Protein AF-A0A6B3HM63-F1 (afdb_monomer_lite)

Structure (mmCIF, N/CA/C/O backbone):
data_AF-A0A6B3HM63-F1
#
_entry.id   AF-A0A6B3HM63-F1
#
loop_
_atom_site.group_PDB
_atom_site.id
_atom_site.type_symbol
_atom_site.label_atom_id
_atom_site.label_alt_id
_atom_site.label_comp_id
_atom_site.label_asym_id
_atom_site.label_entity_id
_atom_site.label_seq_id
_atom_site.pdbx_PDB_ins_code
_atom_site.Cartn_x
_atom_site.Cartn_y
_atom_site.Cartn_z
_atom_site.occupancy
_atom_site.B_iso_or_equiv
_atom_site.auth_seq_id
_atom_site.auth_comp_id
_atom_site.auth_asym_id
_atom_site.auth_atom_id
_atom_site.pdbx_PDB_model_num
ATOM 1 N N . GLN A 1 1 ? 14.068 -22.064 -0.716 1.00 39.59 1 GLN A N 1
ATOM 2 C CA . GLN A 1 1 ? 13.743 -22.495 0.661 1.00 39.59 1 GLN A CA 1
ATOM 3 C C . GLN A 1 1 ? 14.134 -21.407 1.674 1.00 39.59 1 GLN A C 1
ATOM 5 O O . GLN A 1 1 ? 14.732 -21.708 2.690 1.00 39.59 1 GLN A O 1
ATOM 10 N N . GLN A 1 2 ? 13.803 -20.140 1.384 1.00 35.75 2 GLN A N 1
ATOM 11 C CA . GLN A 1 2 ? 14.157 -18.972 2.215 1.00 35.75 2 GLN A CA 1
ATOM 12 C C . GLN A 1 2 ? 13.043 -17.903 2.245 1.00 35.75 2 GLN A C 1
ATOM 14 O O . GLN A 1 2 ? 13.233 -16.821 2.776 1.00 35.75 2 GLN A O 1
ATOM 19 N N . VAL A 1 3 ? 11.858 -18.203 1.694 1.00 39.75 3 VAL A N 1
ATOM 20 C CA . VAL A 1 3 ? 10.723 -17.256 1.616 1.00 39.75 3 VAL A CA 1
ATOM 21 C C . VAL A 1 3 ? 9.873 -17.268 2.904 1.00 39.75 3 VAL A C 1
ATOM 23 O O . VAL A 1 3 ? 8.946 -16.485 3.042 1.00 39.75 3 VAL A O 1
ATOM 26 N N . ALA A 1 4 ? 10.190 -18.129 3.877 1.00 38.06 4 ALA A N 1
ATOM 27 C CA . ALA A 1 4 ? 9.347 -18.361 5.054 1.00 38.06 4 ALA A CA 1
ATOM 28 C C . ALA A 1 4 ? 9.863 -17.741 6.371 1.00 38.06 4 ALA A C 1
ATOM 30 O O . ALA A 1 4 ? 9.214 -17.911 7.395 1.00 38.06 4 ALA A O 1
ATOM 31 N N . GLU A 1 5 ? 11.005 -17.043 6.388 1.00 35.56 5 GLU A N 1
ATOM 32 C CA . GL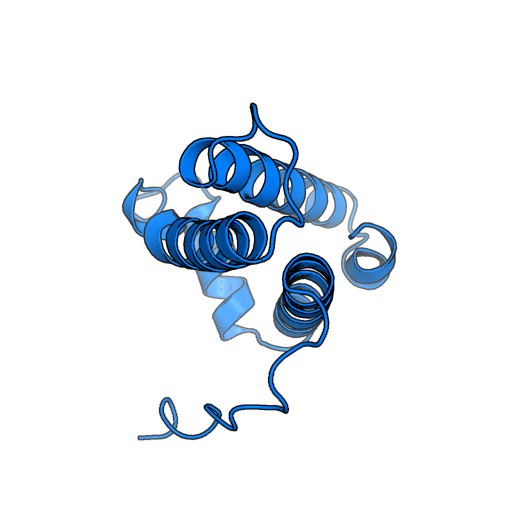U A 1 5 ? 11.704 -16.732 7.654 1.00 35.56 5 GLU A CA 1
ATOM 33 C C . GLU A 1 5 ? 11.621 -15.279 8.154 1.00 35.56 5 GLU A C 1
ATOM 35 O O . GLU A 1 5 ? 12.317 -14.932 9.100 1.00 35.56 5 GLU A O 1
ATOM 40 N N . HIS A 1 6 ? 10.738 -14.430 7.617 1.00 40.91 6 HIS A N 1
ATOM 41 C CA . HIS A 1 6 ? 10.532 -13.070 8.157 1.00 40.91 6 HIS A CA 1
ATOM 42 C C . HIS A 1 6 ? 9.110 -12.787 8.662 1.00 40.91 6 HIS A C 1
ATOM 44 O O . HIS A 1 6 ? 8.671 -11.643 8.701 1.00 40.91 6 HIS A O 1
ATOM 50 N N . THR A 1 7 ? 8.393 -13.801 9.149 1.00 39.56 7 THR A N 1
ATOM 51 C CA . THR A 1 7 ? 7.223 -13.578 10.018 1.00 39.56 7 THR A CA 1
ATOM 52 C C . THR A 1 7 ? 7.658 -13.509 11.482 1.00 39.56 7 THR A C 1
ATOM 54 O O . THR A 1 7 ? 7.199 -14.286 12.318 1.00 39.56 7 THR A O 1
ATOM 57 N N . ALA A 1 8 ? 8.576 -12.602 11.818 1.00 42.88 8 ALA A N 1
ATOM 58 C CA . ALA A 1 8 ? 8.692 -12.175 13.205 1.00 42.88 8 ALA A CA 1
ATOM 59 C C . ALA A 1 8 ? 7.478 -11.279 13.473 1.00 42.88 8 ALA A C 1
ATOM 61 O O . ALA A 1 8 ? 7.445 -10.130 13.040 1.00 42.88 8 ALA A O 1
ATOM 62 N N . SER A 1 9 ? 6.444 -11.830 14.116 1.00 54.16 9 SER A N 1
ATOM 63 C CA . SER A 1 9 ? 5.329 -11.028 14.616 1.00 54.16 9 SER A CA 1
ATOM 64 C C . SER A 1 9 ? 5.910 -10.033 15.614 1.00 54.16 9 SER A C 1
ATOM 66 O O . SER A 1 9 ? 6.261 -10.408 16.734 1.00 54.16 9 SER A O 1
ATOM 68 N N . GLY A 1 10 ? 6.062 -8.781 15.184 1.00 62.03 10 GLY A N 1
ATOM 69 C CA . GLY A 1 10 ? 6.382 -7.675 16.073 1.00 62.03 10 GLY A CA 1
ATOM 70 C C . GLY A 1 10 ? 5.334 -7.545 17.185 1.00 62.03 10 GLY A C 1
ATOM 71 O O . GLY A 1 10 ? 4.303 -8.232 17.161 1.00 62.03 10 GLY A O 1
ATOM 72 N N . PRO A 1 11 ? 5.584 -6.686 18.186 1.00 68.88 11 PRO A N 1
ATOM 73 C CA . PRO A 1 11 ? 4.569 -6.370 19.182 1.00 68.88 11 PRO A CA 1
ATOM 74 C C . PRO A 1 11 ? 3.268 -5.957 18.483 1.00 68.88 11 PRO A C 1
ATOM 76 O O . PRO A 1 11 ? 3.304 -5.265 17.466 1.00 68.88 11 PRO A O 1
ATOM 79 N N . VAL A 1 12 ? 2.129 -6.409 19.022 1.00 69.69 12 VAL A N 1
ATOM 80 C CA . VAL A 1 12 ? 0.810 -6.000 18.519 1.00 69.69 12 VAL A CA 1
ATOM 81 C C . VAL A 1 12 ? 0.782 -4.471 18.503 1.00 69.69 12 VAL A C 1
ATOM 83 O O . VAL A 1 12 ? 1.118 -3.862 19.526 1.00 69.69 12 VAL A O 1
ATOM 86 N N . PRO A 1 13 ? 0.447 -3.845 17.364 1.00 78.50 13 PRO A N 1
ATOM 87 C CA . PRO A 1 13 ? 0.467 -2.400 17.268 1.00 78.50 13 PRO A CA 1
ATOM 88 C C . PRO A 1 13 ? -0.516 -1.801 18.270 1.00 78.50 13 PRO A C 1
ATOM 90 O O . PRO A 1 13 ? -1.610 -2.322 18.480 1.00 78.50 13 PRO A O 1
ATOM 93 N N . GLN A 1 14 ? -0.121 -0.687 18.885 1.00 87.06 14 GLN A N 1
ATOM 94 C CA . GLN A 1 14 ? -1.008 0.051 19.783 1.00 87.06 14 GLN A CA 1
ATOM 95 C C . GLN A 1 14 ? -2.196 0.665 19.022 1.00 87.06 14 GLN A C 1
ATOM 97 O O . GLN A 1 14 ? -3.280 0.770 19.587 1.00 87.06 14 GLN A O 1
ATOM 102 N N . PHE A 1 15 ? -1.980 1.044 17.757 1.00 95.31 15 PHE A N 1
ATOM 103 C CA . PHE A 1 15 ? -2.990 1.582 16.847 1.00 95.31 15 PHE A CA 1
ATOM 104 C C . PHE A 1 15 ? -2.830 0.945 15.466 1.00 95.31 15 PHE A C 1
ATOM 106 O O . PHE A 1 15 ? -1.731 0.945 14.899 1.00 95.31 15 PHE A O 1
ATOM 113 N N . TRP A 1 16 ? -3.911 0.420 14.903 1.00 97.25 16 TRP A N 1
ATOM 114 C CA . TRP A 1 16 ? -3.916 -0.218 13.586 1.00 97.25 16 TRP A CA 1
ATOM 115 C C . TRP A 1 16 ? -3.640 0.770 12.456 1.00 97.25 16 TRP A C 1
ATOM 117 O O . TRP A 1 16 ? -2.940 0.427 11.504 1.00 97.25 16 TRP A O 1
ATOM 127 N N . LEU A 1 17 ? -4.116 2.011 12.569 1.00 96.88 17 LEU A N 1
ATOM 128 C CA . LEU A 1 17 ? -3.790 3.062 11.605 1.00 96.88 17 LEU A CA 1
ATOM 129 C C . LEU A 1 17 ? -2.304 3.430 11.634 1.00 96.88 17 LEU A C 1
ATOM 131 O O . LEU A 1 17 ? -1.726 3.676 10.579 1.00 96.88 17 LEU A O 1
ATOM 135 N N . GLN A 1 18 ? -1.662 3.398 12.806 1.00 96.19 18 GLN A N 1
ATOM 136 C CA . GLN A 1 18 ? -0.210 3.572 12.879 1.00 96.19 18 GLN A CA 1
ATOM 137 C C . GLN A 1 18 ? 0.516 2.390 12.229 1.00 96.19 18 GLN A C 1
ATOM 139 O O . GLN A 1 18 ? 1.456 2.599 11.470 1.00 96.19 18 GLN A O 1
ATOM 144 N N . ALA A 1 19 ? 0.037 1.159 12.434 1.00 95.25 19 ALA A N 1
ATOM 145 C CA . ALA A 1 19 ? 0.598 -0.009 11.758 1.00 95.25 19 ALA A CA 1
ATOM 146 C C . ALA A 1 19 ? 0.509 0.107 10.228 1.00 95.25 19 ALA A C 1
ATOM 148 O O . ALA A 1 19 ? 1.433 -0.299 9.531 1.00 95.25 19 ALA A O 1
ATOM 149 N N . LEU A 1 20 ? -0.574 0.683 9.695 1.00 95.94 20 LEU A N 1
ATOM 150 C CA . LEU A 1 20 ? -0.713 0.929 8.259 1.00 95.94 20 LEU A CA 1
ATOM 151 C C . LEU A 1 20 ? 0.342 1.918 7.733 1.00 95.94 20 LEU A C 1
ATOM 153 O O . LEU A 1 20 ? 0.893 1.694 6.654 1.00 95.94 20 LEU A O 1
ATOM 157 N N . ILE A 1 21 ? 0.639 2.973 8.497 1.00 95.06 21 ILE A N 1
ATOM 158 C CA . ILE A 1 21 ? 1.717 3.931 8.195 1.00 95.06 21 ILE A CA 1
ATOM 159 C C . ILE A 1 21 ? 3.077 3.221 8.234 1.00 95.06 21 ILE A C 1
ATOM 161 O O . ILE A 1 21 ? 3.873 3.330 7.305 1.00 95.06 21 ILE A O 1
ATOM 165 N N . ASP A 1 22 ? 3.337 2.417 9.260 1.00 94.25 22 ASP A N 1
ATOM 166 C CA . ASP A 1 22 ? 4.607 1.697 9.384 1.00 94.25 22 ASP A CA 1
ATOM 167 C C . ASP A 1 22 ? 4.796 0.685 8.235 1.00 94.25 22 ASP A C 1
ATOM 169 O O . ASP A 1 22 ? 5.892 0.551 7.683 1.00 94.25 22 ASP A O 1
ATOM 173 N N . ILE A 1 23 ? 3.716 0.013 7.816 1.00 93.44 23 ILE A N 1
ATOM 174 C CA . ILE A 1 23 ? 3.704 -0.880 6.650 1.00 93.44 23 ILE A CA 1
ATOM 175 C C . ILE A 1 23 ? 4.022 -0.108 5.365 1.00 93.44 23 ILE A C 1
ATOM 177 O O . ILE A 1 23 ? 4.780 -0.622 4.541 1.00 93.44 23 ILE A O 1
ATOM 181 N N . SER A 1 24 ? 3.495 1.107 5.173 1.00 93.69 24 SER A N 1
ATOM 182 C CA . SER A 1 24 ? 3.776 1.900 3.966 1.00 93.69 24 SER A CA 1
ATOM 183 C C . SER A 1 24 ? 5.253 2.310 3.892 1.00 93.69 24 SER A C 1
ATOM 185 O O . SER A 1 24 ? 5.874 2.196 2.828 1.00 93.69 24 SER A O 1
ATOM 187 N N . HIS A 1 25 ? 5.857 2.690 5.022 1.00 94.12 25 HIS A N 1
ATOM 188 C CA . HIS A 1 25 ? 7.289 2.979 5.110 1.00 94.12 25 HIS A CA 1
ATOM 189 C C . HIS A 1 25 ? 8.136 1.729 4.870 1.00 94.12 25 HIS A C 1
ATOM 191 O O . HIS A 1 25 ? 9.082 1.772 4.081 1.00 94.12 25 HIS A O 1
ATOM 197 N N . HIS A 1 26 ? 7.777 0.596 5.476 1.00 93.06 26 HIS A N 1
ATOM 198 C CA . HIS A 1 26 ? 8.503 -0.658 5.275 1.00 93.06 26 HIS A CA 1
ATOM 199 C C . HIS A 1 26 ? 8.427 -1.137 3.820 1.00 93.06 26 HIS A C 1
ATOM 201 O O . HIS A 1 26 ? 9.436 -1.526 3.232 1.00 93.06 26 HIS A O 1
ATOM 207 N N . TYR A 1 27 ? 7.250 -1.043 3.203 1.00 93.19 27 TYR A N 1
ATOM 208 C CA . TYR A 1 27 ? 7.056 -1.361 1.791 1.00 93.19 27 TYR A CA 1
ATOM 209 C C . TYR A 1 27 ? 7.885 -0.441 0.881 1.00 93.19 27 TYR A C 1
ATOM 211 O O . TYR A 1 27 ? 8.490 -0.897 -0.091 1.00 93.19 27 TYR A O 1
ATOM 219 N N . THR A 1 28 ? 7.987 0.841 1.238 1.00 93.56 28 THR A N 1
ATOM 220 C CA . THR A 1 28 ? 8.825 1.822 0.536 1.00 93.56 28 THR A CA 1
ATOM 221 C C . THR A 1 28 ? 10.309 1.491 0.641 1.00 93.56 28 THR A C 1
ATOM 223 O O . THR A 1 28 ? 10.993 1.475 -0.381 1.00 93.56 28 THR A O 1
ATOM 226 N N . ALA A 1 29 ? 10.807 1.164 1.835 1.00 92.38 29 ALA A N 1
ATOM 227 C CA . ALA A 1 29 ? 12.180 0.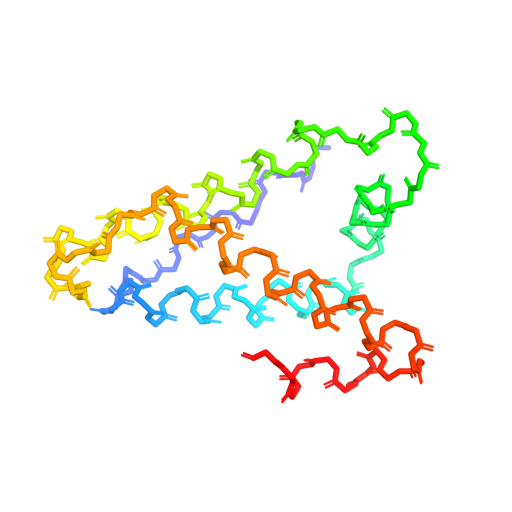688 2.013 1.00 92.38 29 ALA A CA 1
ATOM 228 C C . ALA A 1 29 ? 12.441 -0.565 1.157 1.00 92.38 29 ALA A C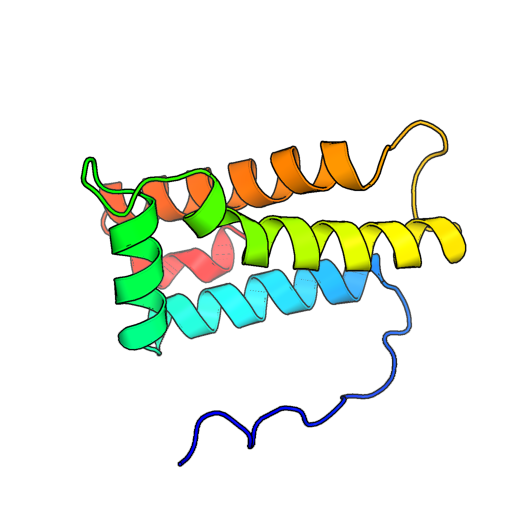 1
ATOM 230 O O . ALA A 1 29 ? 13.418 -0.616 0.408 1.00 92.38 29 ALA A O 1
ATOM 231 N N . GLY A 1 30 ? 11.498 -1.512 1.151 1.00 92.44 30 GLY A N 1
ATOM 232 C CA . GLY A 1 30 ? 11.539 -2.690 0.288 1.00 92.44 30 GLY A CA 1
ATOM 233 C C . GLY A 1 30 ? 11.647 -2.344 -1.201 1.00 92.44 30 GLY A C 1
ATOM 234 O O . GLY A 1 30 ? 12.475 -2.911 -1.903 1.00 92.44 30 GLY A O 1
ATOM 235 N N . LEU A 1 31 ? 10.885 -1.376 -1.716 1.00 90.88 31 LEU A N 1
ATOM 236 C CA . LEU A 1 31 ? 11.011 -0.943 -3.117 1.00 90.88 31 LEU A CA 1
ATOM 237 C C . LEU A 1 31 ? 12.403 -0.380 -3.454 1.00 90.88 31 LEU A C 1
ATOM 239 O O . LEU A 1 31 ? 12.902 -0.541 -4.582 1.00 90.88 31 LEU A O 1
ATOM 243 N N . LEU A 1 32 ? 13.039 0.291 -2.492 1.00 88.50 32 LEU A N 1
ATOM 244 C CA . LEU A 1 32 ? 14.369 0.872 -2.656 1.00 88.50 32 LEU A CA 1
ATOM 245 C C . LEU A 1 32 ? 15.473 -0.181 -2.603 1.00 88.50 32 LEU A C 1
ATOM 247 O O . LEU A 1 32 ? 16.409 -0.089 -3.402 1.00 88.50 32 LEU A O 1
ATOM 251 N N . GLU A 1 33 ? 15.326 -1.197 -1.759 1.00 92.19 33 GLU A N 1
ATOM 252 C CA . GLU A 1 33 ? 16.385 -2.151 -1.416 1.00 92.19 33 GLU A CA 1
ATOM 253 C C . GLU A 1 33 ? 16.212 -3.520 -2.093 1.00 92.19 33 GLU A C 1
ATOM 255 O O . GLU A 1 33 ? 17.187 -4.080 -2.594 1.00 92.19 33 GLU A O 1
ATOM 260 N N . ASP A 1 34 ? 14.983 -4.028 -2.209 1.00 94.62 34 ASP A N 1
ATOM 261 C CA . ASP A 1 34 ? 14.678 -5.360 -2.739 1.00 94.62 34 ASP A CA 1
ATOM 262 C C . ASP A 1 34 ? 14.378 -5.333 -4.257 1.00 94.62 34 ASP A C 1
ATOM 264 O O . ASP A 1 34 ? 13.332 -4.838 -4.701 1.00 94.62 34 ASP A O 1
ATOM 268 N N . PRO A 1 35 ? 15.269 -5.885 -5.107 1.00 93.06 35 PRO A N 1
ATOM 269 C CA . PRO A 1 35 ? 15.035 -5.965 -6.545 1.00 93.06 35 PRO A CA 1
ATOM 270 C C . PRO A 1 35 ? 13.875 -6.893 -6.934 1.00 93.06 35 PRO A C 1
ATOM 272 O O . PRO A 1 35 ? 13.293 -6.682 -8.000 1.00 93.06 35 PRO A O 1
ATOM 275 N N . VAL A 1 36 ? 13.525 -7.894 -6.118 1.00 95.56 36 VAL A N 1
ATOM 276 C CA . VAL A 1 36 ? 12.411 -8.815 -6.397 1.00 95.56 36 VAL A CA 1
ATOM 277 C C . VAL A 1 36 ? 11.086 -8.090 -6.222 1.00 95.56 36 VAL A C 1
ATOM 279 O O . VAL A 1 36 ? 10.275 -8.089 -7.151 1.00 95.56 36 VAL A O 1
ATOM 282 N N . LEU A 1 37 ? 10.893 -7.407 -5.089 1.00 92.50 37 LEU A N 1
ATOM 283 C CA . LEU A 1 37 ? 9.714 -6.569 -4.868 1.00 92.50 37 LEU A CA 1
ATOM 284 C C . LEU A 1 37 ? 9.576 -5.507 -5.964 1.00 92.50 37 LEU A C 1
ATOM 286 O O . LEU A 1 37 ? 8.504 -5.333 -6.543 1.00 92.50 37 LEU A O 1
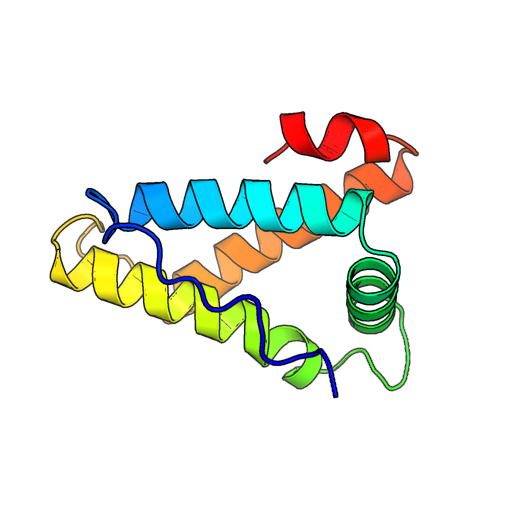ATOM 290 N N . ARG A 1 38 ? 10.681 -4.848 -6.323 1.00 91.06 38 ARG A N 1
ATOM 291 C CA . ARG A 1 38 ? 10.690 -3.848 -7.397 1.00 91.06 38 ARG A CA 1
ATOM 292 C C . ARG A 1 38 ? 10.270 -4.426 -8.747 1.00 91.06 38 ARG A C 1
ATOM 294 O O . ARG A 1 38 ? 9.512 -3.782 -9.471 1.00 91.06 38 ARG A O 1
ATOM 301 N N . ALA A 1 39 ? 10.752 -5.617 -9.099 1.00 92.56 39 ALA A N 1
ATOM 302 C CA . ALA A 1 39 ? 10.353 -6.294 -10.329 1.00 92.56 39 ALA A CA 1
ATOM 303 C C . ALA A 1 39 ? 8.865 -6.672 -10.303 1.00 92.56 39 ALA A C 1
ATOM 305 O O . ALA A 1 39 ? 8.168 -6.425 -11.283 1.00 92.56 39 ALA A O 1
ATOM 306 N N . ALA A 1 40 ? 8.361 -7.196 -9.181 1.00 92.12 40 ALA A N 1
ATOM 307 C CA . ALA A 1 40 ? 6.950 -7.550 -9.023 1.00 92.12 40 ALA A CA 1
ATOM 308 C C . ALA A 1 40 ? 6.025 -6.334 -9.203 1.00 92.12 40 ALA A C 1
ATOM 310 O O . ALA A 1 40 ? 5.069 -6.401 -9.974 1.00 92.12 40 ALA A O 1
ATOM 311 N N . VAL A 1 41 ? 6.357 -5.204 -8.571 1.00 91.50 41 VAL A N 1
ATOM 312 C CA . VAL A 1 41 ? 5.601 -3.948 -8.719 1.00 91.50 41 VAL A CA 1
ATOM 313 C C . VAL A 1 41 ? 5.677 -3.411 -10.144 1.00 91.50 41 VAL A C 1
ATOM 315 O O . VAL A 1 41 ? 4.684 -2.944 -10.693 1.00 91.50 41 VAL A O 1
ATOM 318 N N . ARG A 1 42 ? 6.834 -3.514 -10.800 1.00 90.88 42 ARG A N 1
ATOM 319 C CA . ARG A 1 42 ? 6.958 -3.090 -12.197 1.00 90.88 42 ARG A CA 1
ATOM 320 C C . ARG A 1 42 ? 6.081 -3.927 -13.136 1.00 90.88 42 ARG A C 1
ATOM 322 O O . ARG A 1 42 ? 5.414 -3.369 -14.002 1.00 90.88 42 ARG A O 1
ATOM 329 N N . LEU A 1 43 ? 6.025 -5.242 -12.922 1.00 93.06 43 LEU A N 1
ATOM 330 C CA . LEU A 1 43 ? 5.156 -6.147 -13.681 1.00 93.06 43 LEU A CA 1
ATOM 331 C C . LEU A 1 43 ? 3.663 -5.865 -13.457 1.00 93.06 43 LEU A C 1
ATOM 333 O O . LEU A 1 43 ? 2.869 -6.121 -14.359 1.00 93.06 43 LEU A O 1
ATOM 337 N N . SER A 1 44 ? 3.272 -5.337 -12.291 1.00 91.00 44 SER A N 1
ATOM 338 C CA . SER A 1 44 ? 1.870 -5.014 -12.001 1.00 91.00 44 SER A CA 1
ATOM 339 C C . SER A 1 44 ? 1.400 -3.686 -12.609 1.00 91.00 44 SER A C 1
ATOM 341 O O . SER A 1 44 ? 0.193 -3.496 -12.754 1.00 91.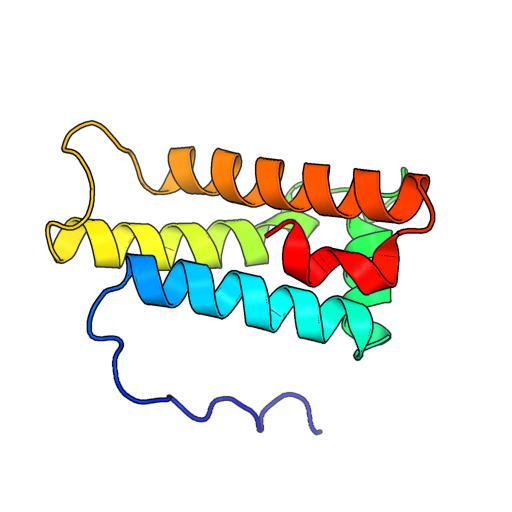00 44 SER A O 1
ATOM 343 N N . ILE A 1 45 ? 2.316 -2.769 -12.957 1.00 89.56 45 ILE A N 1
ATOM 344 C CA . ILE A 1 45 ? 1.978 -1.441 -13.510 1.00 89.56 45 ILE A CA 1
ATOM 345 C C . ILE A 1 45 ? 2.148 -1.338 -15.031 1.00 89.56 45 ILE A C 1
ATOM 347 O O . ILE A 1 45 ? 1.435 -0.562 -15.668 1.00 89.56 45 ILE A O 1
ATOM 351 N N . GLU A 1 46 ? 3.096 -2.070 -15.623 1.00 88.62 46 GLU A N 1
ATOM 352 C CA . GLU A 1 46 ? 3.382 -1.964 -17.056 1.00 88.62 46 GLU A CA 1
ATOM 353 C C . GLU A 1 46 ? 2.309 -2.688 -17.890 1.00 88.62 46 GLU A C 1
ATOM 355 O O . GLU A 1 46 ? 1.930 -3.812 -17.550 1.00 88.62 46 GLU A O 1
ATOM 360 N N . PRO A 1 47 ? 1.835 -2.095 -19.007 1.00 87.38 47 PRO A N 1
ATOM 361 C CA . PRO A 1 47 ? 0.909 -2.770 -19.908 1.00 87.38 47 PRO A CA 1
ATOM 362 C C . PRO A 1 47 ? 1.466 -4.120 -20.365 1.00 87.38 47 PRO A C 1
ATOM 364 O O . PRO A 1 47 ? 2.526 -4.194 -20.988 1.00 87.38 47 PRO A O 1
ATOM 367 N N . GLY A 1 48 ? 0.748 -5.200 -20.065 1.00 90.94 48 GLY A N 1
ATOM 368 C CA . GLY A 1 48 ? 1.226 -6.549 -20.337 1.00 90.94 48 GLY A CA 1
ATOM 369 C C . GLY A 1 48 ? 0.386 -7.632 -19.661 1.00 90.94 48 GLY A C 1
ATOM 370 O O . GLY A 1 48 ? -0.607 -7.330 -19.003 1.00 90.94 48 GLY A O 1
ATOM 371 N N . PRO A 1 49 ? 0.781 -8.909 -19.796 1.00 91.19 49 PRO A N 1
ATOM 372 C CA . PRO A 1 49 ? 0.000 -10.045 -19.296 1.00 91.19 49 PRO A CA 1
ATOM 373 C C . PRO A 1 49 ? -0.088 -10.116 -17.764 1.00 91.19 49 PRO A C 1
ATOM 375 O O . PRO A 1 49 ? -0.917 -10.855 -17.241 1.00 91.19 49 PRO A O 1
ATOM 378 N N . TYR A 1 50 ? 0.761 -9.373 -17.051 1.00 89.81 50 TYR A N 1
ATOM 379 C CA . TYR A 1 50 ? 0.824 -9.368 -15.589 1.00 89.81 50 TYR A CA 1
ATOM 380 C C . TYR A 1 50 ? 0.038 -8.216 -14.948 1.00 89.81 50 TYR A C 1
ATOM 382 O O . TYR A 1 50 ? -0.258 -8.289 -13.756 1.00 89.81 50 TYR A O 1
ATOM 390 N N . GLN A 1 51 ? -0.376 -7.211 -15.728 1.00 91.00 51 GLN A N 1
ATOM 391 C CA . GLN A 1 51 ? -1.269 -6.149 -15.272 1.00 91.00 51 GLN A CA 1
ATOM 392 C C . GLN A 1 51 ? -2.700 -6.694 -15.186 1.00 91.00 51 GLN A C 1
ATOM 394 O O . GLN A 1 51 ? -3.461 -6.681 -16.155 1.00 91.00 51 GLN A O 1
ATOM 399 N N . THR A 1 52 ? -3.064 -7.223 -14.021 1.00 91.88 52 THR A N 1
ATOM 400 C CA . THR A 1 52 ? -4.350 -7.895 -13.795 1.00 91.88 52 THR A CA 1
ATOM 401 C C . THR A 1 52 ? -4.965 -7.454 -12.469 1.00 91.88 52 THR A C 1
ATOM 403 O O . THR A 1 52 ? -4.306 -6.847 -11.632 1.00 91.88 52 THR A O 1
ATOM 406 N N . ALA A 1 53 ? -6.239 -7.776 -12.233 1.00 89.81 53 ALA A N 1
ATOM 407 C CA . ALA A 1 53 ? -6.825 -7.570 -10.906 1.00 89.81 53 ALA A CA 1
ATOM 408 C C . ALA A 1 53 ? -6.070 -8.368 -9.822 1.00 89.81 53 ALA A C 1
ATOM 410 O O . ALA A 1 53 ? -5.884 -7.884 -8.707 1.00 89.81 53 ALA A O 1
ATOM 411 N N . GLU A 1 54 ? -5.578 -9.559 -10.177 1.00 91.81 54 GLU A N 1
ATOM 412 C CA . GLU A 1 54 ? -4.863 -10.456 -9.269 1.00 91.81 54 GLU A CA 1
ATOM 413 C C . GLU A 1 54 ? -3.521 -9.874 -8.805 1.00 91.81 54 GLU A C 1
ATOM 415 O O . GLU A 1 54 ? -3.143 -10.047 -7.649 1.00 91.81 54 GLU A O 1
ATOM 420 N N . SER A 1 55 ? -2.824 -9.102 -9.652 1.00 91.25 55 SER A N 1
ATOM 421 C CA . SER A 1 55 ? -1.544 -8.483 -9.271 1.00 91.25 55 SER A CA 1
ATOM 422 C C . SER A 1 55 ? -1.675 -7.458 -8.139 1.00 91.25 55 SER A C 1
ATOM 424 O O . SER A 1 55 ? -0.684 -7.142 -7.488 1.00 91.25 55 SER A O 1
ATOM 426 N N . TYR A 1 56 ? -2.889 -6.964 -7.875 1.00 93.19 56 TYR A N 1
ATOM 427 C CA . TYR A 1 56 ? -3.197 -6.060 -6.763 1.00 93.19 56 TYR A CA 1
ATOM 428 C C . TYR A 1 56 ? -3.930 -6.738 -5.597 1.00 93.19 56 TYR A C 1
ATOM 430 O O . TYR A 1 56 ? -4.129 -6.098 -4.563 1.00 93.19 56 TYR A O 1
ATOM 438 N N . ALA A 1 57 ? -4.309 -8.016 -5.713 1.00 94.00 57 ALA A N 1
ATOM 439 C CA . ALA A 1 57 ? -5.091 -8.713 -4.690 1.00 94.00 57 ALA A CA 1
ATOM 440 C C . ALA A 1 57 ? -4.371 -8.758 -3.331 1.00 94.00 57 ALA A C 1
ATOM 442 O O . ALA A 1 57 ? -4.994 -8.521 -2.297 1.00 94.00 57 ALA A O 1
ATOM 443 N N . GLY A 1 58 ? -3.052 -8.985 -3.335 1.00 93.00 58 GLY A N 1
ATOM 444 C CA . GLY A 1 58 ? -2.224 -9.001 -2.124 1.00 93.00 58 GLY A CA 1
ATOM 445 C C . GLY A 1 58 ? -2.234 -7.663 -1.369 1.00 93.00 58 GLY A C 1
ATOM 446 O O . GLY A 1 58 ? -2.702 -7.629 -0.229 1.00 93.00 58 GLY A O 1
ATOM 447 N N . PRO A 1 59 ? -1.774 -6.553 -1.982 1.00 93.81 59 PRO A N 1
ATOM 448 C CA . PRO A 1 59 ? -1.798 -5.234 -1.348 1.00 93.81 59 PRO A CA 1
ATOM 449 C C . PRO A 1 59 ? -3.198 -4.784 -0.913 1.00 93.81 59 PRO A C 1
ATOM 451 O O . PRO A 1 59 ? -3.361 -4.300 0.205 1.00 93.81 59 PRO A O 1
ATOM 454 N N . LEU A 1 60 ? -4.222 -4.984 -1.752 1.00 96.75 60 LEU A N 1
ATOM 455 C CA . LEU A 1 60 ? -5.604 -4.625 -1.411 1.00 96.75 60 LEU A CA 1
ATOM 456 C C . LEU A 1 60 ? -6.114 -5.422 -0.206 1.00 96.75 60 LEU A C 1
ATOM 458 O O . LEU A 1 60 ? -6.690 -4.841 0.711 1.00 96.75 60 LEU A O 1
ATOM 462 N N . GLY A 1 61 ? -5.869 -6.734 -0.180 1.00 97.00 61 GLY A N 1
ATOM 463 C CA . GLY A 1 61 ? -6.261 -7.598 0.931 1.00 97.00 61 GLY A CA 1
ATOM 464 C C . GLY A 1 61 ? -5.550 -7.240 2.235 1.00 97.00 61 GLY A C 1
ATOM 465 O O . GLY A 1 61 ? -6.196 -7.159 3.278 1.00 97.00 61 GLY A O 1
ATOM 466 N N . ALA A 1 62 ? -4.244 -6.970 2.180 1.00 95.75 62 ALA A N 1
ATOM 467 C CA . ALA A 1 62 ? -3.460 -6.588 3.353 1.00 95.75 62 ALA A CA 1
ATOM 468 C C . ALA A 1 62 ? -3.943 -5.260 3.958 1.00 95.75 62 ALA A C 1
ATOM 470 O O . ALA A 1 62 ? -4.191 -5.187 5.162 1.00 95.75 62 ALA A O 1
ATOM 471 N N . VAL A 1 63 ? -4.142 -4.229 3.130 1.00 98.12 63 VAL A N 1
ATOM 472 C CA . VAL A 1 63 ? -4.633 -2.924 3.599 1.00 98.12 63 VAL A CA 1
ATOM 473 C C . VAL A 1 63 ? -6.066 -3.033 4.124 1.00 98.12 63 VAL A C 1
ATOM 475 O O . VAL A 1 63 ? -6.358 -2.502 5.194 1.00 98.12 63 VAL A O 1
ATOM 478 N N . ALA A 1 64 ? -6.952 -3.759 3.434 1.00 98.44 64 ALA A N 1
ATOM 479 C CA . ALA A 1 64 ? -8.320 -3.979 3.903 1.00 98.44 64 ALA A CA 1
ATOM 480 C C . ALA A 1 64 ? -8.357 -4.693 5.264 1.00 98.44 64 ALA A C 1
ATOM 482 O O . ALA A 1 64 ? -9.138 -4.305 6.128 1.00 98.44 64 ALA A O 1
ATOM 483 N N . ALA A 1 65 ? -7.492 -5.688 5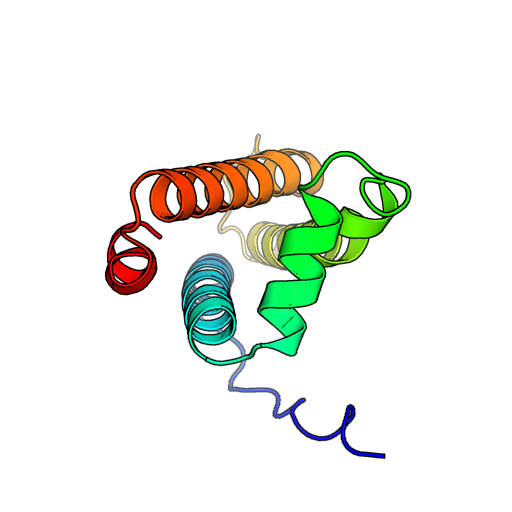.487 1.00 97.88 65 ALA A N 1
ATOM 484 C CA . ALA A 1 65 ? -7.411 -6.399 6.761 1.00 97.88 65 ALA A CA 1
ATOM 485 C C . ALA A 1 65 ? -6.965 -5.487 7.917 1.00 97.88 65 ALA A C 1
ATOM 487 O O . ALA A 1 65 ? -7.530 -5.558 9.007 1.00 97.88 65 ALA A O 1
ATOM 488 N N . VAL A 1 66 ? -5.990 -4.601 7.686 1.00 97.94 66 VAL A N 1
ATOM 489 C CA . VAL A 1 66 ? -5.564 -3.618 8.698 1.00 97.94 66 VAL A CA 1
ATOM 490 C C . VAL A 1 66 ? -6.686 -2.624 8.999 1.00 97.94 66 VAL A C 1
ATOM 492 O O . VAL A 1 66 ? -6.948 -2.333 10.165 1.00 97.94 66 VAL A O 1
ATOM 495 N N . LEU A 1 67 ? -7.390 -2.144 7.971 1.00 98.44 67 LEU A N 1
ATOM 496 C CA . LEU A 1 67 ? -8.524 -1.232 8.131 1.00 98.44 67 LEU A CA 1
ATOM 497 C C . LEU A 1 67 ? -9.715 -1.890 8.844 1.00 98.44 67 LEU A C 1
ATOM 499 O O . LEU A 1 67 ? -10.389 -1.230 9.630 1.00 98.44 67 LEU A O 1
ATOM 503 N N . GLU A 1 68 ? -9.962 -3.183 8.632 1.00 98.44 68 GLU A N 1
ATOM 504 C CA . GLU A 1 68 ? -10.994 -3.919 9.372 1.00 98.44 68 GLU A CA 1
ATOM 505 C C . GLU A 1 68 ? -10.653 -3.998 10.865 1.00 98.44 68 GLU A C 1
ATOM 507 O O . GLU A 1 68 ? -11.502 -3.736 11.718 1.00 98.44 68 GLU A O 1
ATOM 512 N N . SER A 1 69 ? -9.390 -4.272 11.195 1.00 97.62 69 SER A N 1
ATOM 513 C CA . SER A 1 69 ? -8.926 -4.256 12.583 1.00 97.62 69 SER A CA 1
ATOM 514 C C . SER A 1 69 ? -9.002 -2.855 13.202 1.00 97.62 69 SER A C 1
ATOM 516 O O . SER A 1 69 ? -9.436 -2.714 14.345 1.00 97.62 69 SER A O 1
ATOM 518 N N . ALA A 1 70 ? -8.668 -1.811 12.436 1.00 97.88 70 ALA A N 1
ATOM 519 C CA . ALA A 1 70 ? -8.829 -0.417 12.848 1.00 97.88 70 ALA A CA 1
ATOM 520 C C . ALA A 1 70 ? -10.301 -0.074 13.131 1.00 97.88 70 ALA A C 1
ATOM 522 O O . ALA A 1 70 ? -10.608 0.579 14.129 1.00 97.88 70 ALA A O 1
ATOM 523 N N . ARG A 1 71 ? -11.233 -0.563 12.303 1.00 98.12 71 ARG A N 1
ATOM 524 C CA . ARG A 1 71 ? -12.676 -0.404 12.529 1.00 98.12 71 ARG A CA 1
ATOM 525 C C . ARG A 1 71 ? -13.112 -1.077 13.825 1.00 98.12 71 ARG A C 1
ATOM 527 O O . ARG A 1 71 ? -13.790 -0.451 14.634 1.00 98.12 71 ARG A O 1
ATOM 534 N N . ALA A 1 72 ? -12.687 -2.320 14.048 1.00 97.25 72 ALA A N 1
ATOM 535 C CA . ALA A 1 72 ? -12.994 -3.064 15.270 1.00 97.25 72 ALA A CA 1
ATOM 536 C C . ALA A 1 72 ? -12.430 -2.392 16.538 1.00 97.25 72 ALA A C 1
ATOM 538 O O . ALA A 1 72 ? -13.014 -2.522 17.612 1.00 97.25 72 ALA A O 1
ATOM 539 N N . ALA A 1 73 ? -11.326 -1.651 16.408 1.00 96.62 73 ALA A N 1
ATOM 540 C CA . ALA A 1 73 ? -10.716 -0.866 17.479 1.00 96.62 73 ALA A CA 1
ATOM 541 C C . ALA A 1 73 ? -11.318 0.546 17.654 1.00 96.62 73 ALA A C 1
ATOM 543 O O . ALA A 1 73 ? -10.923 1.260 18.574 1.00 96.62 73 ALA A O 1
ATOM 544 N N . GLY A 1 74 ? -12.270 0.958 16.807 1.00 97.56 74 GLY A N 1
ATOM 545 C CA . GLY A 1 74 ? -12.873 2.295 16.852 1.00 97.56 74 GLY A CA 1
ATOM 546 C C . GLY A 1 74 ? -11.965 3.415 16.329 1.00 97.56 74 GLY A C 1
ATOM 547 O O . GLY A 1 74 ? -12.138 4.570 16.707 1.00 97.56 74 GLY A O 1
ATOM 548 N N . GLU A 1 75 ? -10.983 3.088 15.484 1.00 98.19 75 GLU A N 1
ATOM 549 C CA . GLU A 1 75 ? -10.042 4.055 14.901 1.00 98.19 75 GLU A CA 1
ATOM 550 C C . GLU A 1 75 ? -10.559 4.682 13.591 1.00 98.19 75 GLU A C 1
ATOM 552 O O . GLU A 1 75 ? -10.082 5.742 13.184 1.00 98.19 75 GLU A O 1
ATOM 557 N N . LEU A 1 76 ? -11.526 4.044 12.917 1.00 98.25 76 LEU A N 1
ATOM 558 C CA . LEU A 1 76 ? -12.130 4.559 11.682 1.00 98.25 76 LEU A CA 1
ATOM 559 C C . LEU A 1 76 ? -13.367 5.418 11.955 1.00 98.25 76 LEU A C 1
ATOM 561 O O . LEU A 1 76 ? -14.112 5.185 12.901 1.00 98.25 76 LEU A O 1
ATOM 565 N N . GLN A 1 77 ? -13.617 6.380 11.064 1.00 98.00 77 GLN A N 1
ATOM 566 C CA . GLN A 1 77 ? -14.886 7.108 11.023 1.00 98.00 77 GLN A CA 1
ATOM 567 C C . GLN A 1 77 ? -16.024 6.172 10.586 1.00 98.00 77 GLN A C 1
ATOM 569 O O . GLN A 1 77 ? -15.825 5.340 9.703 1.00 98.00 77 GLN A O 1
ATOM 574 N N . ASP A 1 78 ? -17.230 6.373 11.126 1.00 96.44 78 ASP A N 1
ATOM 575 C CA . ASP A 1 78 ? -18.384 5.467 10.956 1.00 96.44 78 ASP A CA 1
ATOM 576 C C . ASP A 1 78 ? -18.768 5.153 9.499 1.00 96.44 78 ASP A C 1
ATOM 578 O O . ASP A 1 78 ? -19.348 4.109 9.217 1.00 96.44 78 ASP A O 1
ATOM 582 N N . HIS A 1 79 ? -18.476 6.061 8.568 1.00 96.75 79 HIS A N 1
ATOM 583 C CA . HIS A 1 79 ? -18.843 5.940 7.155 1.00 96.75 79 HIS A CA 1
ATOM 584 C C . HIS A 1 79 ? -17.744 5.318 6.279 1.00 96.75 79 HIS A C 1
ATOM 586 O O . HIS A 1 79 ? -17.919 5.214 5.066 1.00 96.75 79 HIS A O 1
ATOM 592 N N . VAL A 1 80 ? -16.586 4.977 6.850 1.00 98.19 80 VAL A N 1
ATOM 593 C CA . VAL A 1 80 ? -15.447 4.454 6.089 1.00 98.19 80 VAL A CA 1
ATOM 594 C C . VAL A 1 80 ? -15.572 2.940 5.958 1.00 98.19 80 VAL A C 1
ATOM 596 O O . VAL A 1 80 ? -15.391 2.207 6.928 1.00 98.19 80 VAL A O 1
ATOM 599 N N . GLU A 1 81 ? -15.818 2.469 4.736 1.00 98.50 81 GLU A N 1
ATOM 600 C CA . GLU A 1 81 ? -15.804 1.041 4.417 1.00 98.50 81 GLU A CA 1
ATOM 601 C C . GLU A 1 81 ? -14.368 0.548 4.143 1.00 98.50 81 GLU A C 1
ATOM 603 O O . GLU A 1 81 ? -13.734 1.016 3.189 1.00 98.50 81 GLU A O 1
ATOM 608 N N . PRO A 1 82 ? -13.830 -0.413 4.927 1.00 98.38 82 PRO A N 1
ATOM 609 C CA . PRO A 1 82 ? -12.435 -0.859 4.827 1.00 98.38 82 PRO A CA 1
ATOM 610 C C . PRO A 1 82 ? -12.001 -1.303 3.426 1.00 98.38 82 PRO A C 1
ATOM 612 O O . PRO A 1 82 ? -10.917 -0.949 2.960 1.00 98.38 82 PRO A O 1
ATOM 615 N N . VAL A 1 83 ? -12.854 -2.048 2.718 1.00 97.75 83 VAL A N 1
ATOM 616 C CA . VAL A 1 83 ? -12.545 -2.540 1.365 1.00 97.75 83 VAL A CA 1
ATOM 617 C C . VAL A 1 83 ? -12.465 -1.389 0.363 1.00 97.75 83 VAL A C 1
ATOM 619 O O . VAL A 1 83 ? -11.572 -1.377 -0.484 1.00 97.75 83 VAL A O 1
ATOM 622 N N . GLU A 1 84 ? -13.351 -0.400 0.455 1.00 98.19 84 GLU A N 1
ATOM 623 C CA . GLU A 1 84 ? -13.328 0.765 -0.435 1.00 98.19 84 GLU A CA 1
ATOM 624 C C . GLU A 1 84 ? -12.132 1.669 -0.129 1.00 98.19 84 GLU A C 1
ATOM 626 O O . GLU A 1 84 ? -11.382 2.041 -1.035 1.00 98.19 84 GLU A O 1
ATOM 631 N N . ALA A 1 85 ? -11.883 1.936 1.153 1.00 98.38 85 ALA A N 1
ATOM 632 C CA . ALA A 1 85 ? -10.733 2.706 1.608 1.00 98.38 85 ALA A CA 1
ATOM 633 C C . ALA A 1 85 ? -9.399 2.052 1.211 1.00 98.38 85 ALA A C 1
ATOM 635 O O . ALA A 1 85 ? -8.473 2.759 0.812 1.00 98.38 85 ALA A O 1
ATOM 636 N N . SER A 1 86 ? -9.311 0.716 1.216 1.00 98.31 86 SER A N 1
ATOM 637 C CA . SER A 1 86 ? -8.108 0.003 0.766 1.00 98.31 86 SER A CA 1
ATOM 638 C C . SER A 1 86 ? -7.739 0.324 -0.683 1.00 98.31 86 SER A C 1
ATOM 640 O O . SER A 1 86 ? -6.566 0.533 -0.990 1.00 98.31 86 SER A O 1
ATOM 642 N N . ARG A 1 87 ? -8.737 0.452 -1.570 1.00 97.69 87 ARG A N 1
ATOM 643 C CA . ARG A 1 87 ? -8.520 0.805 -2.980 1.00 97.69 87 ARG A CA 1
ATOM 644 C C . ARG A 1 87 ? -7.966 2.212 -3.114 1.00 97.69 87 ARG A C 1
ATOM 646 O O . ARG A 1 87 ? -7.038 2.422 -3.890 1.00 97.69 87 ARG A O 1
ATOM 653 N N . THR A 1 88 ? -8.504 3.151 -2.342 1.00 97.94 88 THR A N 1
ATOM 654 C CA . THR A 1 88 ? -8.021 4.534 -2.314 1.00 97.94 88 THR A CA 1
ATOM 655 C C . THR A 1 88 ? -6.578 4.595 -1.828 1.00 97.94 88 THR A C 1
ATOM 657 O O . THR A 1 88 ? -5.740 5.170 -2.511 1.00 97.94 88 THR A O 1
ATOM 660 N N . ILE A 1 89 ? -6.254 3.951 -0.705 1.00 97.56 89 ILE A N 1
ATOM 661 C CA . ILE A 1 89 ? -4.908 3.988 -0.111 1.00 97.56 89 ILE A CA 1
ATOM 662 C C . ILE A 1 89 ? -3.872 3.340 -1.038 1.00 97.56 89 ILE A C 1
ATOM 664 O O . ILE A 1 89 ? -2.846 3.952 -1.336 1.00 97.56 89 ILE A O 1
ATOM 668 N N . VAL A 1 90 ? -4.155 2.140 -1.557 1.00 96.56 90 VAL A N 1
ATOM 669 C CA . VAL A 1 90 ? -3.263 1.451 -2.508 1.00 96.56 90 VAL A CA 1
ATOM 670 C C . VAL A 1 90 ? -3.116 2.254 -3.803 1.00 96.56 90 VAL A C 1
ATOM 672 O O . VAL A 1 90 ? -2.012 2.352 -4.344 1.00 96.56 90 VAL A O 1
ATOM 675 N N . GLY A 1 91 ? -4.200 2.867 -4.289 1.00 95.56 91 GLY A N 1
ATOM 676 C CA . GLY A 1 91 ? -4.188 3.733 -5.467 1.00 95.56 91 GLY A CA 1
ATOM 677 C C . GLY A 1 91 ? -3.339 4.990 -5.270 1.00 95.56 91 GLY A C 1
ATOM 678 O O . GLY A 1 91 ? -2.500 5.295 -6.116 1.00 95.56 91 GLY A O 1
ATOM 679 N N . CYS A 1 92 ? -3.499 5.682 -4.139 1.00 96.12 92 CYS A N 1
ATOM 680 C CA . CYS A 1 92 ? -2.694 6.843 -3.763 1.00 96.12 92 CYS A CA 1
ATOM 681 C C . CYS A 1 92 ? -1.207 6.491 -3.675 1.00 96.12 92 CYS A C 1
ATOM 683 O O . CYS A 1 92 ? -0.395 7.158 -4.314 1.00 96.12 92 CYS A O 1
ATOM 685 N N . TYR A 1 93 ? -0.858 5.415 -2.962 1.00 95.19 93 TYR A N 1
ATOM 686 C CA . TYR A 1 93 ? 0.527 4.950 -2.859 1.00 95.19 93 TYR A CA 1
ATOM 687 C C . TYR A 1 93 ? 1.121 4.639 -4.237 1.00 95.19 93 TYR A C 1
ATOM 689 O O . TYR A 1 93 ? 2.204 5.111 -4.576 1.00 95.19 93 TYR A O 1
ATOM 697 N N . SER A 1 94 ? 0.389 3.881 -5.061 1.00 93.44 94 SER A N 1
ATOM 698 C CA . SER A 1 94 ? 0.825 3.535 -6.419 1.00 93.44 94 SER A CA 1
ATOM 699 C C . SER A 1 94 ? 1.037 4.788 -7.271 1.00 93.44 94 SER A C 1
ATOM 701 O O . SER A 1 94 ? 2.019 4.878 -8.001 1.00 93.44 94 SER A O 1
ATOM 703 N N . GLY A 1 95 ? 0.144 5.776 -7.162 1.00 93.19 95 GLY A N 1
ATOM 704 C CA . GLY A 1 95 ? 0.259 7.062 -7.849 1.00 93.19 95 GLY A CA 1
ATOM 705 C C . GLY A 1 95 ? 1.516 7.837 -7.456 1.00 93.19 95 GLY A C 1
ATOM 706 O O . GLY A 1 95 ? 2.253 8.275 -8.340 1.00 93.19 95 GLY A O 1
ATOM 707 N N . VAL A 1 96 ? 1.791 7.951 -6.152 1.00 93.62 96 VAL A N 1
ATOM 708 C CA . VAL A 1 96 ? 3.024 8.564 -5.633 1.00 93.62 96 VAL A CA 1
ATOM 709 C C . VAL A 1 96 ? 4.242 7.822 -6.175 1.00 93.62 96 VAL A C 1
ATOM 711 O O . VAL A 1 96 ? 5.077 8.429 -6.835 1.00 93.62 96 VAL A O 1
ATOM 714 N N . GLN A 1 97 ? 4.291 6.499 -6.010 1.00 91.56 97 GLN A N 1
ATOM 715 C CA . GLN A 1 97 ? 5.400 5.658 -6.463 1.00 91.56 97 GLN A CA 1
ATOM 716 C C . GLN A 1 97 ? 5.669 5.779 -7.973 1.00 91.56 97 GLN A C 1
ATOM 718 O O . GLN A 1 97 ? 6.831 5.834 -8.390 1.00 91.56 97 GLN A O 1
ATOM 723 N N . MET A 1 98 ? 4.621 5.822 -8.800 1.00 91.50 98 MET A N 1
ATOM 724 C CA . MET A 1 98 ? 4.744 6.025 -10.247 1.00 91.50 98 MET A CA 1
ATOM 725 C C . MET A 1 98 ? 5.271 7.422 -10.583 1.00 91.50 98 MET A C 1
ATOM 727 O O . MET A 1 98 ? 6.113 7.550 -11.474 1.00 91.50 98 MET A O 1
ATOM 731 N N . LEU A 1 99 ? 4.819 8.456 -9.868 1.00 91.88 99 LEU A N 1
ATOM 732 C CA . LEU A 1 99 ? 5.292 9.823 -10.065 1.00 91.88 99 LEU A CA 1
ATOM 733 C C . LEU A 1 99 ? 6.775 9.962 -9.693 1.00 91.88 99 LEU A C 1
ATOM 735 O O . LEU A 1 99 ? 7.544 10.479 -10.502 1.00 91.88 99 LEU A O 1
ATOM 739 N N . SER A 1 100 ? 7.209 9.434 -8.545 1.00 89.75 100 SER A N 1
ATOM 740 C CA . SER A 1 100 ? 8.626 9.467 -8.144 1.00 89.75 100 SER A CA 1
ATOM 741 C C . SER A 1 100 ? 9.508 8.724 -9.145 1.00 89.75 100 SER A C 1
ATOM 743 O O . SER A 1 100 ? 10.615 9.166 -9.449 1.00 89.75 100 SER A O 1
ATOM 745 N N . LEU A 1 101 ? 9.023 7.605 -9.699 1.00 86.50 101 LEU A N 1
ATOM 746 C CA . LEU A 1 101 ? 9.732 6.882 -10.754 1.00 86.50 101 LEU A CA 1
ATOM 747 C C . LEU A 1 101 ? 9.856 7.726 -12.029 1.00 86.50 101 LEU A C 1
ATOM 749 O O . LEU A 1 101 ? 10.943 7.795 -12.603 1.00 86.50 101 LEU A O 1
ATOM 753 N N . ALA A 1 102 ? 8.772 8.375 -12.459 1.00 89.31 102 ALA A N 1
ATOM 754 C CA . ALA A 1 102 ? 8.759 9.219 -13.653 1.00 89.31 102 ALA A CA 1
ATOM 755 C C . ALA A 1 102 ? 9.685 10.442 -13.526 1.00 89.31 102 ALA A C 1
ATOM 757 O O . ALA A 1 102 ? 10.285 10.856 -14.516 1.00 89.31 102 ALA A O 1
ATOM 758 N N . LEU A 1 103 ? 9.832 10.987 -12.317 1.00 89.56 103 LEU A N 1
ATOM 759 C CA . LEU A 1 103 ? 10.697 12.133 -12.021 1.00 89.56 103 LEU A CA 1
ATOM 760 C C . LEU A 1 103 ? 12.154 11.752 -11.707 1.00 89.56 103 LEU A C 1
ATOM 762 O O . LEU A 1 103 ? 12.975 12.635 -11.482 1.00 89.56 103 LEU A O 1
ATOM 766 N N . ALA A 1 104 ? 12.496 10.458 -11.706 1.00 85.62 104 ALA A N 1
ATOM 767 C CA . ALA A 1 104 ? 13.788 9.950 -11.233 1.00 85.62 104 ALA A CA 1
ATOM 768 C C . ALA A 1 104 ? 14.111 10.332 -9.768 1.00 85.62 104 ALA A C 1
ATOM 770 O O . ALA A 1 104 ? 15.270 10.380 -9.366 1.00 85.62 104 ALA A O 1
ATOM 771 N N . GLU A 1 105 ? 13.079 10.525 -8.946 1.00 85.38 105 GLU A N 1
ATOM 772 C CA . GLU A 1 105 ? 13.146 10.899 -7.526 1.00 85.38 105 GLU A CA 1
ATOM 773 C C . GLU A 1 105 ? 12.993 9.681 -6.603 1.00 85.38 105 GLU A C 1
ATOM 775 O O . GLU A 1 105 ? 12.490 9.782 -5.485 1.00 85.38 105 GLU A O 1
ATOM 780 N N . ARG A 1 106 ? 13.403 8.491 -7.061 1.00 74.69 106 ARG A N 1
ATOM 781 C CA . ARG A 1 106 ? 13.173 7.244 -6.313 1.00 74.69 106 ARG A CA 1
ATOM 782 C C . ARG A 1 106 ? 13.770 7.300 -4.905 1.00 74.69 106 ARG A C 1
ATOM 784 O O . ARG A 1 106 ? 13.124 6.857 -3.967 1.00 74.69 106 ARG A O 1
ATOM 791 N N . ASP A 1 107 ? 14.948 7.895 -4.750 1.00 79.06 107 ASP A N 1
ATOM 792 C CA . ASP A 1 107 ? 15.629 8.011 -3.454 1.00 79.06 107 ASP A CA 1
ATOM 793 C C . ASP A 1 107 ? 14.890 8.944 -2.471 1.00 79.06 107 ASP A C 1
ATOM 795 O O . ASP A 1 107 ? 15.091 8.858 -1.262 1.00 79.06 107 ASP A O 1
ATOM 799 N N . GLY A 1 108 ? 13.992 9.799 -2.977 1.00 83.12 108 GLY A N 1
ATOM 800 C CA . GLY A 1 108 ? 13.111 10.663 -2.190 1.00 83.12 108 GLY A CA 1
ATOM 801 C C . GLY A 1 108 ? 11.751 10.044 -1.855 1.00 83.12 108 GLY A C 1
ATOM 802 O O . GLY A 1 108 ? 10.982 10.668 -1.127 1.00 83.12 108 GLY A O 1
ATOM 803 N N . LEU A 1 109 ? 11.444 8.829 -2.336 1.00 84.38 109 LEU A N 1
ATOM 804 C CA . LEU A 1 109 ? 10.119 8.211 -2.188 1.00 84.38 109 LEU A CA 1
ATOM 805 C C . LEU A 1 109 ? 9.672 8.137 -0.722 1.00 84.38 109 LEU A C 1
ATOM 807 O O . LEU A 1 109 ? 8.519 8.409 -0.428 1.00 84.38 109 LEU A O 1
ATOM 811 N N . HIS A 1 110 ? 10.590 7.869 0.211 1.00 86.31 110 HIS A N 1
ATOM 812 C CA . HIS A 1 110 ? 10.283 7.797 1.646 1.00 86.31 110 HIS A CA 1
ATOM 813 C C . HIS A 1 110 ? 9.747 9.118 2.238 1.00 86.31 110 HIS A C 1
ATOM 815 O O . HIS A 1 110 ? 9.100 9.099 3.278 1.00 86.31 110 HIS A O 1
ATOM 821 N N . GLN A 1 111 ? 10.012 10.270 1.614 1.00 85.88 111 GLN A N 1
ATOM 822 C CA . GLN A 1 111 ? 9.492 11.573 2.060 1.00 85.88 111 GLN A CA 1
ATOM 823 C C . GLN A 1 111 ? 8.080 11.865 1.530 1.00 85.88 111 GLN A C 1
ATOM 825 O O . GLN A 1 111 ? 7.476 12.860 1.924 1.00 85.88 111 GLN A O 1
ATOM 830 N N . GLN A 1 112 ? 7.580 11.041 0.608 1.00 83.06 112 GLN A N 1
ATOM 831 C CA . GLN A 1 112 ? 6.325 11.250 -0.116 1.00 83.06 112 GLN A CA 1
ATOM 832 C C . GLN A 1 112 ? 5.203 10.306 0.347 1.00 83.06 112 GLN A C 1
ATOM 834 O O . GLN A 1 112 ? 4.084 10.407 -0.160 1.00 83.06 112 GLN A O 1
ATOM 839 N N . VAL A 1 113 ? 5.504 9.400 1.283 1.00 79.38 113 VAL A N 1
ATOM 840 C CA . VAL A 1 113 ? 4.577 8.429 1.883 1.00 79.38 113 VAL A CA 1
ATOM 841 C C . VAL A 1 113 ? 4.446 8.691 3.371 1.00 79.38 113 VAL A C 1
ATOM 843 O O . VAL A 1 113 ? 3.308 8.559 3.868 1.00 79.38 113 VAL A O 1
#

Radius of gyration: 14.99 Å; chains: 1; bounding box: 35×35×40 Å

Foldseek 3Di:
DPPPPPPPPDPDDPALVVVVVVVLLVLLVCCVPPPVSVVLLVLCPDPDPSVDPVSCCVQLVVQLVSVVVNVVVVNDDPPDRSSVVSCVVVVLLNVLCVVCVVVVVSVCSSVVD

Secondary structure (DSSP, 8-state):
--TTS----PSPPS-HHHHHHHHHHHHHHHHHH-HHHHHHHHHHHSSSTT-SSGGGHHHHHHHHHHHHHHHHTT-S-TT--HHHHHHHHHHHHHHHHHHHHHTT-GGGGGG--

pLDDT: mean 88.09, std 15.37, range [35.56, 98.5]

Sequence (113 aa):
QQVAEHTASGPVPQFWLQALIDISHHYTAGLLEDPVLRAAVRLSIEPGPYQTAESYAGPLGAVAAVLESARAAGELQDHVEPVEASRTIVGCYSGVQMLSLALAERDGLHQQV